Protein AF-A0A2P1G5X1-F1 (afdb_monomer_lite)

Foldseek 3Di:
DDDDDDDDDDDDDDDDDDDPDDDDDPDPDDPDDDPPDPPDPVVVVVVVVVVVVVVVVVVVVVVVVVVVVVVVVVVVVVVVVVVVVVVVVVVVVVVVVVVVVVVVVVVCCCVPVVDDDDDPVPDDDDDPPPDDDDDDPPPPPPPPVVVVVVVVVVVVPD

Radius of gyration: 64.12 Å; chains: 1; bounding box: 79×48×206 Å

Sequence (158 aa):
MSSAARKLYDSPVYSQERTISKPLVKKNVKRRAKASERVVNVSFVRTVLCAIALGIVFTMLVFCADRVTRVQNSINHSNAEINRLKTTLIDETAKLESLKNAGAIEFEARTKLGMIYPNEAQILNINTNSKEEKEIDDKVIVSLDSDIDKNIEESERK

pLDDT: mean 71.88, std 16.94, range [38.25, 94.0]

Structure (mmCIF, N/CA/C/O backbone):
data_AF-A0A2P1G5X1-F1
#
_entry.id   AF-A0A2P1G5X1-F1
#
loop_
_atom_site.group_PDB
_atom_site.id
_atom_site.type_symbol
_atom_site.label_atom_id
_atom_site.label_alt_id
_atom_site.label_comp_id
_atom_site.label_asym_id
_atom_site.label_entity_id
_atom_site.label_seq_id
_atom_site.pdbx_PDB_ins_code
_atom_site.Cartn_x
_atom_site.Cartn_y
_atom_site.Cartn_z
_atom_site.occupancy
_atom_site.B_iso_or_equiv
_atom_site.auth_seq_id
_atom_site.auth_comp_id
_atom_site.auth_asym_id
_atom_site.auth_atom_id
_atom_site.pdbx_PDB_model_num
ATOM 1 N N . MET A 1 1 ? -0.736 1.091 -128.613 1.00 38.25 1 MET A N 1
ATOM 2 C CA . MET A 1 1 ? 0.026 -0.128 -128.967 1.00 38.25 1 MET A CA 1
ATOM 3 C C . MET A 1 1 ? 1.496 0.262 -128.907 1.00 38.25 1 MET A C 1
ATOM 5 O O . MET A 1 1 ? 1.911 1.104 -129.680 1.00 38.25 1 MET A O 1
ATOM 9 N N . SER A 1 2 ? 2.144 0.060 -127.760 1.00 41.09 2 SER A N 1
ATOM 10 C CA . SER A 1 2 ? 3.164 -0.985 -127.573 1.00 41.09 2 SER A CA 1
ATOM 11 C C . SER A 1 2 ? 4.151 -1.076 -128.740 1.00 41.09 2 SER A C 1
ATOM 13 O O . SER A 1 2 ? 3.800 -1.628 -129.775 1.00 41.09 2 SER A O 1
ATOM 15 N N . SER A 1 3 ? 5.379 -0.590 -128.551 1.00 44.69 3 SER A N 1
ATOM 16 C CA . SER A 1 3 ? 6.540 -1.475 -128.664 1.00 44.69 3 SER A CA 1
ATOM 17 C C . SER A 1 3 ? 7.774 -0.826 -128.041 1.00 44.69 3 SER A C 1
ATOM 19 O O . SER A 1 3 ? 8.153 0.296 -128.363 1.00 44.69 3 SER A O 1
ATOM 21 N N . ALA A 1 4 ? 8.368 -1.561 -127.111 1.00 50.12 4 ALA A N 1
ATOM 22 C CA . ALA A 1 4 ? 9.634 -1.273 -126.466 1.00 50.12 4 ALA A CA 1
ATOM 23 C C . ALA A 1 4 ? 10.827 -1.688 -127.351 1.00 50.12 4 ALA A C 1
ATOM 25 O O . ALA A 1 4 ? 10.638 -2.317 -128.391 1.00 50.12 4 ALA A O 1
ATOM 26 N N . ALA A 1 5 ? 12.027 -1.458 -126.796 1.00 51.91 5 ALA A N 1
ATOM 27 C CA . ALA A 1 5 ? 13.353 -1.972 -127.176 1.00 51.91 5 ALA A CA 1
ATOM 28 C C . ALA A 1 5 ? 14.124 -1.102 -128.193 1.00 51.91 5 ALA A C 1
ATOM 30 O O . ALA A 1 5 ? 13.568 -0.685 -129.190 1.00 51.91 5 ALA A O 1
ATOM 31 N N . ARG A 1 6 ? 15.424 -0.814 -128.042 1.00 48.28 6 ARG A N 1
ATOM 32 C CA . ARG A 1 6 ? 16.459 -1.288 -127.106 1.00 48.28 6 ARG A CA 1
ATOM 33 C C . ARG A 1 6 ? 17.684 -0.353 -127.205 1.00 48.28 6 ARG A C 1
ATOM 35 O O . ARG A 1 6 ? 17.990 0.149 -128.274 1.00 48.28 6 ARG A O 1
ATOM 42 N N . LYS A 1 7 ? 18.362 -0.213 -126.061 1.00 49.62 7 LYS A N 1
ATOM 43 C CA . LYS A 1 7 ? 19.769 0.143 -125.780 1.00 49.62 7 LYS A CA 1
ATOM 44 C C . LYS A 1 7 ? 20.719 0.392 -126.969 1.00 49.62 7 LYS A C 1
ATOM 46 O O . LYS A 1 7 ? 20.928 -0.513 -127.768 1.00 49.62 7 LYS A O 1
ATOM 51 N N . LEU A 1 8 ? 21.496 1.473 -126.876 1.00 54.50 8 LEU A N 1
ATOM 52 C CA . LEU A 1 8 ? 22.942 1.429 -127.120 1.00 54.50 8 LEU A CA 1
ATOM 53 C C . LEU A 1 8 ? 23.665 2.391 -126.167 1.00 54.50 8 LEU A C 1
ATOM 55 O O . LEU A 1 8 ? 23.189 3.476 -125.859 1.00 54.50 8 LEU A O 1
ATOM 59 N N . TYR A 1 9 ? 24.746 1.864 -125.614 1.00 46.38 9 TYR A N 1
ATOM 60 C CA . TYR A 1 9 ? 25.569 2.361 -124.523 1.00 46.38 9 TYR A CA 1
ATOM 61 C C . TYR A 1 9 ? 26.689 3.217 -125.113 1.00 46.38 9 TYR A C 1
ATOM 63 O O . TYR A 1 9 ? 27.270 2.791 -126.109 1.00 46.38 9 TYR A O 1
ATOM 71 N N . ASP A 1 10 ? 27.037 4.339 -124.483 1.00 53.34 10 ASP A N 1
ATOM 72 C CA . ASP A 1 10 ? 28.368 4.915 -124.665 1.00 53.34 10 ASP A CA 1
ATOM 73 C C . ASP A 1 10 ? 28.957 5.370 -123.318 1.00 53.34 10 ASP A C 1
ATOM 75 O O . ASP A 1 10 ? 28.390 6.199 -122.609 1.00 53.34 10 ASP A O 1
ATOM 79 N N . SER A 1 11 ? 30.045 4.680 -122.971 1.00 57.81 11 SER A N 1
ATOM 80 C CA . SER A 1 11 ? 31.161 4.965 -122.057 1.00 57.81 11 SER A CA 1
ATOM 81 C C . SER A 1 11 ? 30.974 5.828 -120.781 1.00 57.81 11 SER A C 1
ATOM 83 O O . SER A 1 11 ? 30.681 7.022 -120.864 1.00 57.81 11 SER A O 1
ATOM 85 N N . PRO A 1 12 ? 31.293 5.298 -119.575 1.00 51.97 12 PRO A N 1
ATOM 86 C CA . PRO A 1 12 ? 31.432 6.097 -118.358 1.00 51.97 12 PRO A CA 1
ATOM 87 C C . PRO A 1 12 ? 32.822 6.756 -118.250 1.00 51.97 12 PRO A C 1
ATOM 89 O O . PRO A 1 12 ? 33.850 6.079 -118.180 1.00 51.97 12 PRO A O 1
ATOM 92 N N . VAL A 1 13 ? 32.854 8.087 -118.143 1.00 46.56 13 VAL A N 1
ATOM 93 C CA . VAL A 1 13 ? 34.066 8.839 -117.782 1.00 46.56 13 VAL A CA 1
ATOM 94 C C . VAL A 1 13 ? 34.335 8.668 -116.286 1.00 46.56 13 VAL A C 1
ATOM 96 O O . VAL A 1 13 ? 33.611 9.176 -115.433 1.00 46.56 13 VAL A O 1
ATOM 99 N N . TYR A 1 14 ? 35.394 7.926 -115.976 1.00 46.00 14 TYR A N 1
ATOM 100 C CA . TYR A 1 14 ? 35.959 7.781 -114.639 1.00 46.00 14 TYR A CA 1
ATOM 101 C C . TYR A 1 14 ? 36.560 9.122 -114.178 1.00 46.00 14 TYR A C 1
ATOM 103 O O . TYR A 1 14 ? 37.565 9.568 -114.729 1.00 46.00 14 TYR A O 1
ATOM 111 N N . SER A 1 15 ? 36.011 9.736 -113.127 1.00 50.78 15 SER A N 1
ATOM 112 C CA . SER A 1 15 ? 36.737 10.726 -112.320 1.00 50.78 15 SER A CA 1
ATOM 113 C C . SER A 1 15 ? 36.879 10.207 -110.892 1.00 50.78 15 SER A C 1
ATOM 115 O O . SER A 1 15 ? 35.941 10.180 -110.099 1.00 50.78 15 SER A O 1
ATOM 117 N N . GLN A 1 16 ? 38.085 9.739 -110.601 1.00 54.22 16 GLN A N 1
ATOM 118 C CA . GLN A 1 16 ? 38.521 9.194 -109.327 1.00 54.22 16 GLN A CA 1
ATOM 119 C C . GLN A 1 16 ? 38.809 10.352 -108.355 1.00 54.22 16 GLN A C 1
ATOM 121 O O . GLN A 1 16 ? 39.925 10.870 -108.320 1.00 54.22 16 GLN A O 1
ATOM 126 N N . GLU A 1 17 ? 37.822 10.783 -107.564 1.00 51.50 17 GLU A N 1
ATOM 127 C CA . GLU A 1 17 ? 38.083 11.709 -106.455 1.00 51.50 17 GLU A CA 1
ATOM 128 C C . GLU A 1 17 ? 38.608 10.942 -105.238 1.00 51.50 17 GLU A C 1
ATOM 130 O O . GLU A 1 17 ? 37.965 10.063 -104.663 1.00 51.50 17 GLU A O 1
ATOM 135 N N . ARG A 1 18 ? 39.857 11.254 -104.890 1.00 51.69 18 ARG A N 1
ATOM 136 C CA . ARG A 1 18 ? 40.632 10.615 -103.830 1.00 51.69 18 ARG A CA 1
ATOM 137 C C . ARG A 1 18 ? 40.044 10.965 -102.464 1.00 51.69 18 ARG A C 1
ATOM 139 O O . ARG A 1 18 ? 40.040 12.121 -102.051 1.00 51.69 18 ARG A O 1
ATOM 146 N N . THR A 1 19 ? 39.649 9.942 -101.717 1.00 47.34 19 THR A N 1
ATOM 147 C CA . THR A 1 19 ? 39.347 10.025 -100.288 1.00 47.34 19 THR A CA 1
ATOM 148 C C . THR A 1 19 ? 40.620 10.352 -99.502 1.00 47.34 19 THR A C 1
ATOM 150 O O . THR A 1 19 ? 41.441 9.470 -99.249 1.00 47.34 19 THR A O 1
ATOM 153 N N . ILE A 1 20 ? 40.803 11.607 -99.087 1.00 55.88 20 ILE A N 1
ATOM 154 C CA . ILE A 1 20 ? 41.843 11.966 -98.112 1.00 55.88 20 ILE A CA 1
ATOM 155 C C . ILE A 1 20 ? 41.241 11.809 -96.711 1.00 55.88 20 ILE A C 1
ATOM 157 O O . ILE A 1 20 ? 40.656 12.731 -96.141 1.00 55.88 20 ILE A O 1
ATOM 161 N N . SER A 1 21 ? 41.357 10.604 -96.157 1.00 63.84 21 SER A N 1
ATOM 162 C CA . SER A 1 21 ? 41.058 10.319 -94.753 1.00 63.84 21 SER A CA 1
ATOM 163 C C . SER A 1 21 ? 42.065 11.041 -93.851 1.00 63.84 21 SER A C 1
ATOM 165 O O . SER A 1 21 ? 43.261 10.750 -93.889 1.00 63.84 21 SER A O 1
ATOM 167 N N . LYS A 1 22 ? 41.593 11.979 -93.024 1.00 67.88 22 LYS A N 1
ATOM 168 C CA . LYS A 1 22 ? 42.410 12.644 -91.994 1.00 67.88 22 LYS A CA 1
ATOM 169 C C . LYS A 1 22 ? 42.839 11.612 -90.931 1.00 67.88 22 LYS A C 1
ATOM 171 O O . LYS A 1 22 ? 41.993 10.820 -90.509 1.00 67.88 22 LYS A O 1
ATOM 176 N N . PRO A 1 23 ? 44.100 11.599 -90.461 1.00 61.06 23 PRO A N 1
ATOM 177 C CA . PRO A 1 23 ? 44.536 10.635 -89.455 1.00 61.06 23 PRO A CA 1
ATOM 178 C C . PRO A 1 23 ? 43.887 10.922 -88.092 1.00 61.06 23 PRO A C 1
ATOM 180 O O . PRO A 1 23 ? 43.905 12.047 -87.591 1.00 61.06 23 PRO A O 1
ATOM 183 N N . LEU A 1 24 ? 43.320 9.880 -87.479 1.00 64.38 24 LEU A N 1
ATOM 184 C CA . LEU A 1 24 ? 42.760 9.904 -86.128 1.00 64.38 24 LEU A CA 1
ATOM 185 C C . LEU A 1 24 ? 43.887 10.115 -85.108 1.00 64.38 24 LEU A C 1
ATOM 187 O O . LEU A 1 24 ? 44.639 9.194 -84.784 1.00 64.38 24 LEU A O 1
ATOM 191 N N . VAL A 1 25 ? 43.998 11.333 -84.578 1.00 60.69 25 VAL A N 1
ATOM 192 C CA . VAL A 1 25 ? 44.893 11.651 -83.461 1.00 60.69 25 VAL A CA 1
ATOM 193 C C . VAL A 1 25 ? 44.409 10.894 -82.221 1.00 60.69 25 VAL A C 1
ATOM 195 O O . VAL A 1 25 ? 43.411 11.257 -81.596 1.00 60.69 25 VAL A O 1
ATOM 198 N N . LYS A 1 26 ? 45.113 9.817 -81.851 1.00 62.28 26 LYS A N 1
ATOM 199 C CA . LYS A 1 26 ? 44.871 9.080 -80.604 1.00 62.28 26 LYS A CA 1
ATOM 200 C C . LYS A 1 26 ? 45.218 9.975 -79.413 1.00 62.28 26 LYS A C 1
ATOM 202 O O . LYS A 1 26 ? 46.381 10.150 -79.056 1.00 62.28 26 LYS A O 1
ATOM 207 N N . LYS A 1 27 ? 44.193 10.545 -78.778 1.00 60.72 27 LYS A N 1
ATOM 208 C CA . LYS A 1 27 ? 44.325 11.280 -77.517 1.00 60.72 27 LYS A CA 1
ATOM 209 C C . LYS A 1 27 ? 44.665 10.281 -76.407 1.00 60.72 27 LYS A C 1
ATOM 211 O O . LYS A 1 27 ? 43.836 9.457 -76.034 1.00 60.72 27 LYS A O 1
ATOM 216 N N . ASN A 1 28 ? 45.890 10.342 -75.888 1.00 61.66 28 ASN A N 1
ATOM 217 C CA . ASN A 1 28 ? 46.325 9.540 -74.745 1.00 61.66 28 ASN A CA 1
ATOM 218 C C . ASN A 1 28 ? 45.535 9.948 -73.490 1.00 61.66 28 ASN A C 1
ATOM 220 O O . ASN A 1 28 ? 45.857 10.932 -72.822 1.00 61.66 28 ASN A O 1
ATOM 224 N N . VAL A 1 29 ? 44.479 9.199 -73.172 1.00 64.38 29 VAL A N 1
ATOM 225 C CA . VAL A 1 29 ? 43.719 9.363 -71.929 1.00 64.38 29 VAL A CA 1
ATOM 226 C C . VAL A 1 29 ? 44.548 8.768 -70.794 1.00 64.38 29 VAL A C 1
ATOM 228 O O . VAL A 1 29 ? 44.575 7.554 -70.594 1.00 64.38 29 VAL A O 1
ATOM 231 N N . LYS A 1 30 ? 45.247 9.627 -70.045 1.00 60.69 30 LYS A N 1
ATOM 232 C CA . LYS A 1 30 ? 45.894 9.240 -68.786 1.00 60.69 30 LYS A CA 1
ATOM 233 C C . LYS A 1 30 ? 44.805 8.753 -67.826 1.00 60.69 30 LYS A C 1
ATOM 235 O O . LYS A 1 30 ? 44.029 9.555 -67.306 1.00 60.69 30 LYS A O 1
ATOM 240 N N . ARG A 1 31 ? 44.730 7.438 -67.606 1.00 60.38 31 ARG A N 1
ATOM 241 C CA . ARG A 1 31 ? 43.876 6.839 -66.576 1.00 60.38 31 ARG A CA 1
ATOM 242 C C . ARG A 1 31 ? 44.412 7.289 -65.218 1.00 60.38 31 ARG A C 1
ATOM 244 O O . ARG A 1 31 ? 45.427 6.781 -64.757 1.00 60.38 31 ARG A O 1
ATOM 251 N N . ARG A 1 32 ? 43.763 8.273 -64.594 1.00 61.41 32 ARG A N 1
ATOM 252 C CA . ARG A 1 32 ? 44.005 8.572 -63.180 1.00 61.41 32 ARG A CA 1
ATOM 253 C C . ARG A 1 32 ? 43.456 7.397 -62.374 1.00 61.41 32 ARG A C 1
ATOM 255 O O . ARG A 1 32 ? 42.272 7.083 -62.489 1.00 61.41 32 ARG A O 1
ATOM 262 N N . ALA A 1 33 ? 44.321 6.725 -61.619 1.00 60.03 33 ALA A N 1
ATOM 263 C CA . ALA A 1 33 ? 43.904 5.735 -60.638 1.00 60.03 33 ALA A CA 1
ATOM 264 C C . ALA A 1 33 ? 42.941 6.422 -59.660 1.00 60.03 33 ALA A C 1
ATOM 266 O O . ALA A 1 33 ? 43.286 7.437 -59.055 1.00 60.03 33 ALA A O 1
ATOM 267 N N . LYS A 1 34 ? 41.708 5.920 -59.567 1.00 57.78 34 LYS A N 1
ATOM 268 C CA . LYS A 1 34 ? 40.735 6.416 -58.597 1.00 57.78 34 LYS A CA 1
ATOM 269 C C . LYS A 1 34 ? 41.181 5.914 -57.228 1.00 57.78 34 LYS A C 1
ATOM 271 O O . LYS A 1 34 ? 41.087 4.719 -56.962 1.00 57.78 34 LYS A O 1
ATOM 276 N N . ALA A 1 35 ? 41.685 6.810 -56.384 1.00 61.09 35 ALA A N 1
ATOM 277 C CA . ALA A 1 35 ? 41.739 6.546 -54.956 1.00 61.09 35 ALA A CA 1
ATOM 278 C C . ALA A 1 35 ? 40.299 6.259 -54.509 1.00 61.09 35 ALA A C 1
ATOM 280 O O . ALA A 1 35 ? 39.398 7.064 -54.743 1.00 61.09 35 ALA A O 1
ATOM 281 N N . SER A 1 36 ? 40.069 5.063 -53.973 1.00 59.72 36 SER A N 1
ATOM 282 C CA . SER A 1 36 ? 38.772 4.651 -53.446 1.00 59.72 36 SER A CA 1
ATOM 283 C C . SER A 1 36 ? 38.501 5.428 -52.160 1.00 59.72 36 SER A C 1
ATOM 285 O O . SER A 1 36 ? 38.749 4.927 -51.063 1.00 59.72 36 SER A O 1
ATOM 287 N N . GLU A 1 37 ? 38.007 6.656 -52.278 1.00 61.81 37 GLU A N 1
ATOM 288 C CA . GLU A 1 37 ? 37.399 7.343 -51.146 1.00 61.81 37 GLU A CA 1
ATOM 289 C C . GLU A 1 37 ? 36.166 6.546 -50.718 1.00 61.81 37 GLU A C 1
ATOM 291 O O . GLU A 1 37 ? 35.240 6.312 -51.500 1.00 61.81 37 GLU A O 1
ATOM 296 N N . ARG A 1 38 ? 36.176 6.075 -49.467 1.00 61.44 38 ARG A N 1
ATOM 297 C CA . ARG A 1 38 ? 34.993 5.498 -48.832 1.00 61.44 38 ARG A CA 1
ATOM 298 C C . ARG A 1 38 ? 33.975 6.625 -48.692 1.00 61.44 38 ARG A C 1
ATOM 300 O O . ARG A 1 38 ? 34.016 7.380 -47.727 1.00 61.44 38 ARG A O 1
ATOM 307 N N . VAL A 1 39 ? 33.075 6.746 -49.660 1.00 63.00 39 VAL A N 1
ATOM 308 C CA . VAL A 1 39 ? 31.858 7.547 -49.527 1.00 63.00 39 VAL A CA 1
ATOM 309 C C . VAL A 1 39 ? 31.001 6.888 -48.455 1.00 63.00 39 VAL A C 1
ATOM 311 O O . VAL A 1 39 ? 30.254 5.945 -48.701 1.00 63.00 39 VAL A O 1
ATOM 314 N N . VAL A 1 40 ? 31.192 7.331 -47.216 1.00 65.38 40 VAL A N 1
ATOM 315 C CA . VAL A 1 40 ? 30.338 6.937 -46.102 1.00 65.38 40 VAL A CA 1
ATOM 316 C C . VAL A 1 40 ? 28.967 7.544 -46.381 1.00 65.38 40 VAL A C 1
ATOM 318 O O . VAL A 1 40 ? 28.850 8.757 -46.557 1.00 65.38 40 VAL A O 1
ATOM 321 N N . ASN A 1 41 ? 27.929 6.711 -46.453 1.00 73.88 41 ASN A N 1
ATOM 322 C CA . ASN A 1 41 ? 26.565 7.186 -46.660 1.00 73.88 41 ASN A CA 1
ATOM 323 C C . ASN A 1 41 ? 26.156 8.049 -45.459 1.00 73.88 41 ASN A C 1
ATOM 325 O O . ASN A 1 41 ? 25.785 7.536 -44.404 1.00 73.88 41 ASN A O 1
ATOM 329 N N . VAL A 1 42 ? 26.233 9.373 -45.612 1.00 75.50 42 VAL A N 1
ATOM 330 C CA . VAL A 1 42 ? 25.918 10.355 -44.557 1.00 75.50 42 VAL A CA 1
ATOM 331 C C . VAL A 1 42 ? 24.480 10.183 -44.050 1.00 75.50 42 VAL A C 1
ATOM 333 O O . VAL A 1 42 ? 24.198 10.418 -42.876 1.00 75.50 42 VAL A O 1
ATOM 336 N N . SER A 1 43 ? 23.576 9.707 -44.913 1.00 78.50 43 SER A N 1
ATOM 337 C CA . SER A 1 43 ? 22.208 9.324 -44.551 1.00 78.50 43 SER A CA 1
ATOM 338 C C . SER A 1 43 ? 22.167 8.170 -43.547 1.00 78.50 43 SER A C 1
ATOM 340 O O . SER A 1 43 ? 21.443 8.268 -42.563 1.00 78.50 43 SER A O 1
ATOM 342 N N . PHE A 1 44 ? 22.986 7.131 -43.735 1.00 83.31 44 PHE A N 1
ATOM 343 C CA . PHE A 1 44 ? 23.056 5.979 -42.833 1.00 83.31 44 PHE A CA 1
ATOM 344 C C . PHE A 1 44 ? 23.602 6.370 -41.454 1.00 83.31 44 PHE A C 1
ATOM 346 O O . PHE A 1 44 ? 23.052 5.984 -40.424 1.00 83.31 44 PHE A O 1
ATOM 353 N N . VAL A 1 45 ? 24.641 7.208 -41.423 1.00 86.12 45 VAL A N 1
ATOM 354 C CA . VAL A 1 45 ? 25.202 7.720 -40.162 1.00 86.12 45 VAL A CA 1
ATOM 355 C C . VAL A 1 45 ? 24.171 8.571 -39.412 1.00 86.12 45 VAL A C 1
ATOM 357 O O . VAL A 1 45 ? 24.011 8.409 -38.204 1.00 86.12 45 VAL A O 1
ATOM 360 N N . ARG A 1 46 ? 23.409 9.423 -40.115 1.00 86.19 46 ARG A N 1
ATOM 361 C CA . ARG A 1 46 ? 22.319 10.210 -39.511 1.00 86.19 46 ARG A CA 1
ATOM 362 C C . ARG A 1 46 ? 21.194 9.338 -38.962 1.00 86.19 46 ARG A C 1
ATOM 364 O O . ARG A 1 46 ? 20.728 9.600 -37.858 1.00 86.19 46 ARG A O 1
ATOM 371 N N . THR A 1 47 ? 20.773 8.302 -39.686 1.00 88.25 47 THR A N 1
ATOM 372 C CA . THR A 1 47 ? 19.719 7.396 -39.202 1.00 88.25 47 THR A CA 1
ATOM 373 C C . THR A 1 47 ? 20.161 6.612 -37.973 1.00 88.25 47 THR A C 1
ATOM 375 O O . THR A 1 47 ? 19.391 6.494 -37.024 1.00 88.25 47 THR A O 1
ATOM 378 N N . VAL A 1 48 ? 21.411 6.138 -37.944 1.00 89.44 48 VAL A N 1
ATOM 379 C CA . VAL A 1 48 ? 21.969 5.442 -36.775 1.00 89.44 48 VAL A CA 1
ATOM 380 C C . VAL A 1 48 ? 22.069 6.393 -35.581 1.00 89.44 48 VAL A C 1
ATOM 382 O O . VAL A 1 48 ? 21.680 6.026 -34.476 1.00 89.44 48 VAL A O 1
ATOM 385 N N . LEU A 1 49 ? 22.498 7.640 -35.799 1.00 89.31 49 LEU A N 1
ATOM 386 C CA . LEU A 1 49 ? 22.565 8.651 -34.743 1.00 89.31 49 LEU A CA 1
ATOM 387 C C . LEU A 1 49 ? 21.176 8.980 -34.166 1.00 89.31 49 LEU A C 1
ATOM 389 O O . LEU A 1 49 ? 21.021 9.039 -3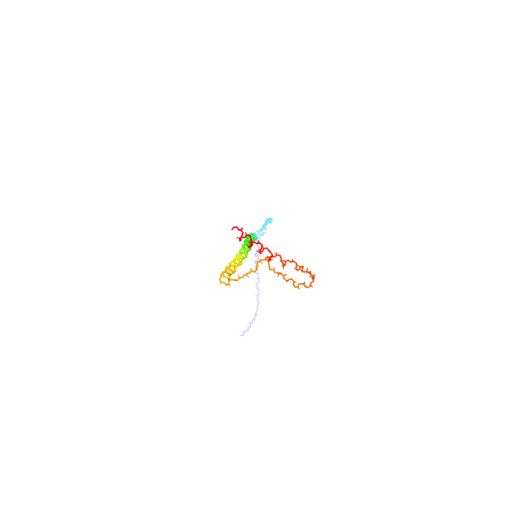2.948 1.00 89.31 49 LEU A O 1
ATOM 393 N N . CYS A 1 50 ? 20.156 9.133 -35.017 1.00 89.50 50 CYS A N 1
ATOM 394 C CA . CYS A 1 50 ? 18.773 9.325 -34.572 1.00 89.50 50 CYS A CA 1
ATOM 395 C C . CYS A 1 50 ? 18.240 8.117 -33.793 1.00 89.50 50 CYS A C 1
ATOM 397 O O . CYS A 1 50 ? 17.597 8.301 -32.762 1.00 89.50 50 CYS A O 1
ATOM 399 N N . ALA A 1 51 ? 18.519 6.893 -34.245 1.00 89.75 51 ALA A N 1
ATOM 400 C CA . ALA A 1 51 ? 18.090 5.683 -33.547 1.00 89.75 51 ALA A CA 1
ATOM 401 C C . ALA A 1 51 ? 18.722 5.577 -32.148 1.00 89.75 51 ALA A C 1
ATOM 403 O O . ALA A 1 51 ? 18.032 5.249 -31.185 1.00 89.75 51 ALA A O 1
ATOM 404 N N . ILE A 1 52 ? 20.007 5.923 -32.016 1.00 90.56 52 ILE A N 1
ATOM 405 C CA . ILE A 1 52 ? 20.700 5.960 -30.721 1.00 90.56 52 ILE A CA 1
ATOM 406 C C . ILE A 1 52 ? 20.096 7.038 -29.814 1.00 90.56 52 ILE A C 1
ATOM 408 O O . ILE A 1 52 ? 19.815 6.765 -28.649 1.00 90.56 52 ILE A O 1
ATOM 412 N N . ALA A 1 53 ? 19.846 8.240 -30.341 1.00 89.38 53 ALA A N 1
ATOM 413 C CA . ALA A 1 53 ? 19.234 9.323 -29.572 1.00 89.38 53 ALA A CA 1
ATOM 414 C C . ALA A 1 53 ? 17.842 8.933 -29.043 1.00 89.38 53 ALA A C 1
ATOM 416 O O . ALA A 1 53 ? 17.553 9.131 -27.863 1.00 89.38 53 ALA A O 1
ATOM 417 N N . LEU A 1 54 ? 17.008 8.312 -29.882 1.00 90.69 54 LEU A N 1
ATOM 418 C CA . LEU A 1 54 ? 15.698 7.802 -29.472 1.00 90.69 54 LEU A CA 1
ATOM 419 C C . LEU A 1 54 ? 15.818 6.678 -28.437 1.00 90.69 54 LEU A C 1
ATOM 421 O O . LEU A 1 54 ? 15.058 6.661 -27.471 1.00 90.69 54 LEU A O 1
ATOM 425 N N . GLY A 1 55 ? 16.798 5.784 -28.592 1.00 90.38 55 GLY A N 1
ATOM 426 C CA . GLY A 1 55 ? 17.080 4.731 -27.618 1.00 90.38 55 GLY A CA 1
ATOM 427 C C . GLY A 1 55 ? 17.416 5.284 -26.231 1.00 90.38 55 GLY A C 1
ATOM 428 O O . GLY A 1 55 ? 16.874 4.804 -25.240 1.00 90.38 55 GLY A O 1
ATOM 429 N N . ILE A 1 56 ? 18.243 6.332 -26.152 1.00 89.56 56 ILE A N 1
ATOM 430 C CA . ILE A 1 56 ? 18.615 6.978 -24.880 1.00 89.56 56 ILE A CA 1
ATOM 431 C C . ILE A 1 56 ? 17.404 7.652 -24.218 1.00 89.56 56 ILE A C 1
ATOM 433 O O . ILE A 1 56 ? 17.220 7.557 -23.006 1.00 89.56 56 ILE A O 1
ATOM 437 N N . VAL A 1 57 ? 16.552 8.318 -25.000 1.00 91.19 57 VAL A N 1
ATOM 438 C CA . VAL A 1 57 ? 15.326 8.938 -24.467 1.00 91.19 57 VAL A CA 1
ATOM 439 C C . VAL A 1 57 ? 14.367 7.871 -23.936 1.00 91.19 57 VAL A C 1
ATOM 441 O O . VAL A 1 57 ? 13.789 8.035 -22.861 1.00 91.19 57 VAL A O 1
ATOM 444 N N . PHE A 1 58 ? 14.228 6.756 -24.654 1.00 91.38 58 PHE A N 1
ATOM 445 C CA . PHE A 1 58 ? 13.339 5.671 -24.255 1.00 91.38 58 PHE A CA 1
ATOM 446 C C . PHE A 1 58 ? 13.813 4.979 -22.970 1.00 91.38 58 PHE A C 1
ATOM 448 O O . PHE A 1 58 ? 13.011 4.737 -22.069 1.00 91.38 58 PHE A O 1
ATOM 455 N N . THR A 1 59 ? 15.116 4.717 -22.832 1.00 85.88 59 THR A N 1
ATOM 456 C CA . THR A 1 59 ? 15.667 4.124 -21.602 1.00 85.88 59 THR A CA 1
ATOM 457 C C . THR A 1 59 ? 15.533 5.061 -20.403 1.00 85.88 59 THR A C 1
ATOM 459 O O . THR A 1 59 ? 15.189 4.598 -19.315 1.00 85.88 59 THR A O 1
ATOM 462 N N . MET A 1 60 ? 15.711 6.373 -20.594 1.00 86.31 60 MET A N 1
ATOM 463 C CA . MET A 1 60 ? 15.463 7.369 -19.545 1.00 86.31 60 MET A CA 1
ATOM 464 C C . MET A 1 60 ? 13.996 7.399 -19.106 1.00 86.31 60 MET A C 1
ATOM 466 O O . MET A 1 60 ? 13.720 7.428 -17.908 1.00 86.31 60 MET A O 1
ATOM 470 N N . LEU A 1 61 ? 13.050 7.332 -20.047 1.00 85.75 61 LEU A N 1
ATOM 471 C CA . LEU A 1 61 ? 11.620 7.262 -19.730 1.00 85.75 61 LEU A CA 1
ATOM 472 C C . LEU A 1 61 ? 11.270 6.017 -18.912 1.00 85.75 61 LEU A C 1
ATOM 474 O O . LEU A 1 61 ? 10.576 6.129 -17.903 1.00 85.75 61 LEU A O 1
ATOM 478 N N . VAL A 1 62 ? 11.779 4.848 -19.308 1.00 85.75 62 VAL A N 1
ATOM 479 C CA . VAL A 1 62 ? 11.556 3.592 -18.574 1.00 85.75 62 VAL A CA 1
ATOM 480 C C . VAL A 1 62 ? 12.158 3.661 -17.169 1.00 85.75 62 VAL A C 1
ATOM 482 O O . VAL A 1 62 ? 11.513 3.257 -16.203 1.00 85.75 62 VAL A O 1
ATOM 485 N N . PHE A 1 63 ? 13.360 4.225 -17.022 1.00 85.69 63 PHE A N 1
ATOM 486 C CA . PHE A 1 63 ? 13.992 4.388 -15.712 1.00 85.69 63 PHE A CA 1
ATOM 487 C C . PHE A 1 63 ? 13.203 5.340 -14.803 1.00 85.69 63 PHE A C 1
ATOM 489 O O . PHE A 1 63 ? 12.983 5.037 -13.629 1.00 85.69 63 PHE A O 1
ATOM 496 N N . CYS A 1 64 ? 12.722 6.465 -15.339 1.00 80.44 64 CYS A N 1
ATOM 497 C CA . CYS A 1 64 ? 11.841 7.376 -14.611 1.00 80.44 64 CYS A CA 1
ATOM 498 C C . CYS A 1 64 ? 10.529 6.691 -14.210 1.00 80.44 64 CYS A C 1
ATOM 500 O O . CYS A 1 64 ? 10.097 6.831 -13.066 1.00 80.44 64 CYS A O 1
ATOM 502 N N . ALA A 1 65 ? 9.926 5.908 -15.107 1.00 76.69 65 ALA A N 1
ATOM 503 C CA . ALA A 1 65 ? 8.701 5.170 -14.824 1.00 76.69 65 ALA A CA 1
ATOM 504 C C . ALA A 1 65 ? 8.889 4.142 -13.696 1.00 76.69 65 ALA A C 1
ATOM 506 O O . ALA A 1 65 ? 8.030 4.063 -12.819 1.00 76.69 65 ALA A O 1
ATOM 507 N N . ASP A 1 66 ? 10.012 3.413 -13.646 1.00 76.81 66 ASP A N 1
ATOM 508 C CA . ASP A 1 66 ? 10.292 2.477 -12.543 1.00 76.81 66 ASP A CA 1
ATOM 509 C C . ASP A 1 66 ? 10.421 3.214 -11.199 1.00 76.81 66 ASP A C 1
ATOM 511 O O . ASP A 1 66 ? 9.859 2.798 -10.186 1.00 76.81 66 ASP A O 1
ATOM 515 N N . ARG A 1 67 ? 11.090 4.374 -11.180 1.00 79.75 67 ARG A N 1
ATOM 516 C CA . ARG A 1 67 ? 11.218 5.198 -9.964 1.00 79.75 67 ARG A CA 1
AT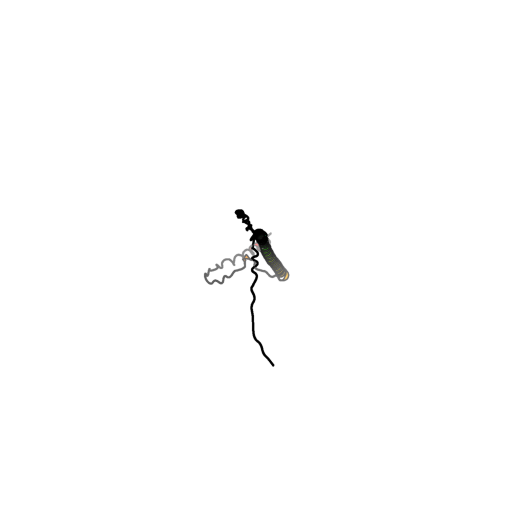OM 517 C C . ARG A 1 67 ? 9.871 5.730 -9.484 1.00 79.75 67 ARG A C 1
ATOM 519 O O . ARG A 1 67 ? 9.567 5.611 -8.298 1.00 79.75 67 ARG A O 1
ATOM 526 N N . VAL A 1 68 ? 9.059 6.264 -10.393 1.00 77.38 68 VAL A N 1
ATOM 527 C CA . VAL A 1 68 ? 7.710 6.760 -10.080 1.00 77.38 68 VAL A CA 1
ATOM 528 C C . VAL A 1 68 ? 6.822 5.618 -9.588 1.00 77.38 68 VAL A C 1
ATOM 530 O O . VAL A 1 68 ? 6.145 5.765 -8.575 1.00 77.38 68 VAL A O 1
ATOM 533 N N . THR A 1 69 ? 6.887 4.453 -10.232 1.00 80.25 69 THR A N 1
ATOM 534 C CA . THR A 1 69 ? 6.095 3.276 -9.848 1.00 80.25 69 THR A CA 1
ATOM 535 C C . THR A 1 69 ? 6.494 2.746 -8.472 1.00 80.25 69 THR A C 1
ATOM 537 O O . THR A 1 69 ? 5.627 2.427 -7.660 1.00 80.25 69 THR A O 1
ATOM 540 N N . ARG A 1 70 ? 7.792 2.706 -8.149 1.00 76.81 70 ARG A N 1
ATOM 541 C CA . ARG A 1 70 ? 8.270 2.328 -6.806 1.00 76.81 70 ARG A CA 1
ATOM 542 C C . ARG A 1 70 ? 7.753 3.274 -5.728 1.00 76.81 70 ARG A C 1
ATOM 544 O O . ARG A 1 70 ? 7.300 2.812 -4.683 1.00 76.81 70 ARG A O 1
ATOM 551 N N . VAL A 1 71 ? 7.798 4.580 -5.986 1.00 76.12 71 VAL A N 1
ATOM 552 C CA . VAL A 1 71 ? 7.273 5.590 -5.056 1.00 76.12 71 VAL A CA 1
ATOM 553 C C . VAL A 1 71 ? 5.758 5.445 -4.908 1.00 76.12 71 VAL A C 1
ATOM 555 O O . VAL A 1 71 ? 5.262 5.427 -3.785 1.00 76.12 71 VAL A O 1
ATOM 558 N N . GLN A 1 72 ? 5.031 5.246 -6.008 1.00 75.44 72 GLN A N 1
ATOM 559 C CA . GLN A 1 72 ? 3.584 5.035 -5.983 1.00 75.44 72 GLN A CA 1
ATOM 560 C C . GLN A 1 72 ? 3.197 3.780 -5.189 1.00 75.44 72 GLN A C 1
ATOM 562 O O . GLN A 1 72 ? 2.262 3.821 -4.392 1.00 75.44 72 GLN A O 1
ATOM 567 N N . ASN A 1 73 ? 3.935 2.680 -5.353 1.00 80.62 73 ASN A N 1
ATOM 568 C CA . ASN A 1 73 ? 3.712 1.461 -4.577 1.00 80.62 73 ASN A CA 1
ATOM 569 C C . ASN A 1 73 ? 3.973 1.676 -3.083 1.00 80.62 73 ASN A C 1
ATOM 571 O O . ASN A 1 73 ? 3.193 1.197 -2.264 1.00 80.62 73 ASN A O 1
ATOM 575 N N . SER A 1 74 ? 5.021 2.426 -2.732 1.00 80.50 74 SER A N 1
ATOM 576 C CA . SER A 1 74 ? 5.303 2.793 -1.339 1.00 80.50 74 SER A CA 1
ATOM 577 C C . SER A 1 74 ? 4.157 3.609 -0.733 1.00 80.50 74 SER A C 1
ATOM 579 O O . SER A 1 74 ? 3.647 3.267 0.329 1.00 80.50 74 SER A O 1
ATOM 581 N N . ILE A 1 75 ? 3.668 4.624 -1.456 1.00 83.06 75 ILE A N 1
ATOM 582 C CA . ILE A 1 75 ? 2.528 5.452 -1.030 1.00 83.06 75 ILE A CA 1
ATOM 583 C C . ILE A 1 75 ? 1.271 4.598 -0.838 1.00 83.06 75 ILE A C 1
ATOM 585 O O . ILE A 1 75 ? 0.573 4.738 0.164 1.00 83.06 75 ILE A O 1
ATOM 589 N N . ASN A 1 76 ? 0.983 3.696 -1.776 1.00 84.88 76 ASN A N 1
ATOM 590 C CA . ASN A 1 76 ? -0.179 2.817 -1.685 1.00 84.88 76 ASN A CA 1
ATOM 591 C C . ASN A 1 76 ? -0.081 1.876 -0.476 1.00 84.88 76 ASN A C 1
ATOM 593 O O . ASN A 1 76 ? -1.077 1.675 0.218 1.00 84.88 76 ASN A O 1
ATOM 597 N N . HIS A 1 77 ? 1.109 1.339 -0.197 1.00 88.31 77 HIS A N 1
ATOM 598 C CA . HIS A 1 77 ? 1.345 0.499 0.974 1.00 88.31 77 HIS A CA 1
ATOM 599 C C . HIS A 1 77 ? 1.148 1.280 2.278 1.00 88.31 77 HIS A C 1
ATOM 601 O O . HIS A 1 77 ? 0.373 0.852 3.132 1.00 88.31 77 HIS A O 1
ATOM 607 N N . SER A 1 78 ? 1.755 2.465 2.396 1.00 80.00 78 SER A N 1
ATOM 608 C CA . SER A 1 78 ? 1.581 3.329 3.567 1.00 80.00 78 SER A CA 1
ATOM 609 C C . SER A 1 78 ? 0.123 3.753 3.765 1.00 80.00 78 SER A C 1
ATOM 611 O O . SER A 1 78 ? -0.372 3.752 4.887 1.00 80.00 78 SER A O 1
ATOM 613 N N . ASN A 1 79 ? -0.611 4.059 2.692 1.00 86.12 79 ASN A N 1
ATOM 614 C CA . ASN A 1 79 ? -2.037 4.381 2.785 1.00 86.12 79 ASN A CA 1
ATOM 615 C C . ASN A 1 79 ? -2.878 3.187 3.260 1.00 86.12 79 ASN A C 1
ATOM 617 O O . ASN A 1 79 ? -3.807 3.367 4.051 1.00 86.12 79 ASN A O 1
ATOM 621 N N . ALA A 1 80 ? -2.558 1.972 2.807 1.00 88.94 80 ALA A N 1
ATOM 622 C CA . ALA A 1 80 ? -3.224 0.762 3.280 1.00 88.94 80 ALA A CA 1
ATOM 623 C C . ALA A 1 80 ? -2.966 0.530 4.777 1.00 88.94 80 ALA A C 1
ATOM 625 O O . ALA A 1 80 ? -3.896 0.210 5.521 1.00 88.94 80 ALA A O 1
ATOM 626 N N . GLU A 1 81 ? -1.732 0.753 5.232 1.00 89.62 81 GLU A N 1
ATOM 627 C CA . GLU A 1 81 ? -1.363 0.651 6.644 1.00 89.62 81 GLU A CA 1
ATOM 628 C C . GLU A 1 81 ? -2.086 1.698 7.503 1.00 89.62 81 GLU A C 1
ATOM 630 O O . GLU A 1 81 ? -2.685 1.350 8.521 1.00 89.62 81 GLU A O 1
ATOM 635 N N . ILE A 1 82 ? -2.135 2.957 7.055 1.00 89.19 82 ILE A N 1
ATOM 636 C CA . ILE A 1 82 ? -2.886 4.030 7.726 1.00 89.19 82 ILE A CA 1
ATOM 637 C C . ILE A 1 82 ? -4.365 3.660 7.855 1.00 89.19 82 ILE A C 1
ATOM 639 O O . ILE A 1 82 ? -4.956 3.848 8.918 1.00 89.19 82 ILE A O 1
ATOM 643 N N . ASN A 1 83 ? -4.977 3.134 6.794 1.00 89.19 83 ASN A N 1
ATOM 644 C CA . ASN A 1 83 ? -6.380 2.732 6.840 1.00 89.19 83 ASN A CA 1
ATOM 645 C C . ASN A 1 83 ? -6.605 1.580 7.819 1.00 89.19 83 ASN A C 1
ATOM 647 O O . ASN A 1 83 ? -7.546 1.640 8.607 1.00 89.19 83 ASN A O 1
ATOM 651 N N . ARG A 1 84 ? -5.716 0.581 7.833 1.00 92.50 84 ARG A N 1
ATOM 652 C CA . ARG A 1 84 ? -5.772 -0.514 8.807 1.00 92.50 84 ARG A CA 1
ATOM 653 C C . ARG A 1 84 ? -5.669 0.013 10.244 1.00 92.50 84 ARG A C 1
ATOM 655 O O . ARG A 1 84 ? -6.504 -0.327 11.077 1.00 92.50 84 ARG A O 1
ATOM 662 N N . LEU A 1 85 ? -4.697 0.877 10.526 1.00 90.44 85 LEU A N 1
ATOM 663 C CA . LEU A 1 85 ? -4.519 1.491 11.848 1.00 90.44 85 LEU A CA 1
ATOM 664 C C . LEU A 1 85 ? -5.752 2.296 12.275 1.00 90.44 85 LEU A C 1
ATOM 666 O O . LEU A 1 85 ? -6.207 2.166 13.409 1.00 90.44 85 LEU A O 1
ATOM 670 N N . LYS A 1 86 ? -6.340 3.078 11.362 1.00 91.44 86 LYS A N 1
ATOM 671 C CA . LYS A 1 86 ? -7.590 3.807 11.620 1.00 91.44 86 LYS A CA 1
ATOM 672 C C . LYS A 1 86 ? -8.742 2.867 11.957 1.00 91.44 86 LYS A C 1
ATOM 674 O O . LYS A 1 86 ? -9.468 3.139 12.906 1.00 91.44 86 LYS A O 1
ATOM 679 N N . THR A 1 87 ? -8.903 1.767 11.221 1.00 90.94 87 THR A N 1
ATOM 680 C CA . THR A 1 87 ? -9.956 0.786 11.525 1.00 90.94 87 THR A CA 1
ATOM 681 C C . THR A 1 87 ? -9.753 0.138 12.891 1.00 90.94 87 THR A C 1
ATOM 683 O O . THR A 1 87 ? -10.714 0.020 13.641 1.00 90.94 87 THR A O 1
ATOM 686 N N . THR A 1 88 ? -8.512 -0.194 13.260 1.00 91.00 88 THR A N 1
ATOM 687 C CA . THR A 1 88 ? -8.200 -0.740 14.588 1.00 91.00 88 THR A CA 1
ATOM 688 C C . THR A 1 88 ? -8.480 0.270 15.700 1.00 91.00 88 THR A C 1
ATOM 690 O O . THR A 1 88 ? -9.040 -0.099 16.723 1.00 91.00 88 THR A O 1
ATOM 693 N N . LEU A 1 89 ? -8.154 1.551 15.500 1.00 91.38 89 LEU A N 1
ATOM 694 C CA . LEU A 1 89 ? -8.484 2.594 16.474 1.00 91.38 89 LEU A CA 1
ATOM 695 C C . LEU A 1 89 ? -9.991 2.749 16.672 1.00 91.38 89 LEU A C 1
ATOM 697 O O . LEU A 1 89 ? -10.433 2.906 17.807 1.00 91.38 89 LEU A O 1
ATOM 701 N N . ILE A 1 90 ? -10.774 2.715 15.592 1.00 92.12 90 ILE A N 1
ATOM 702 C CA . ILE A 1 90 ? -12.238 2.797 15.680 1.00 92.12 90 ILE A CA 1
ATOM 703 C C . ILE A 1 90 ? -12.792 1.603 16.463 1.00 92.12 90 ILE A C 1
ATOM 705 O O . ILE A 1 90 ? -13.621 1.804 17.344 1.00 92.12 90 ILE A O 1
ATOM 709 N N . ASP A 1 91 ? -12.312 0.392 16.181 1.00 93.00 91 ASP A N 1
ATOM 710 C CA . ASP A 1 91 ? -12.760 -0.830 16.857 1.00 93.00 91 ASP A CA 1
ATOM 711 C C . ASP A 1 91 ? -12.438 -0.814 18.360 1.00 93.00 91 ASP A C 1
ATOM 713 O O . ASP A 1 91 ? -13.319 -1.015 19.194 1.00 93.00 91 ASP A O 1
ATOM 717 N N . GLU A 1 92 ? -11.205 -0.456 18.729 1.00 91.00 92 GLU A N 1
ATOM 718 C CA . GLU A 1 92 ? -10.814 -0.322 20.139 1.00 91.00 92 GLU A CA 1
ATOM 719 C C . GLU A 1 92 ? -11.574 0.808 20.847 1.00 91.00 92 GLU A C 1
ATOM 721 O O . GLU A 1 92 ? -11.979 0.663 22.000 1.00 91.00 92 GLU A O 1
ATOM 726 N N . THR A 1 93 ? -11.836 1.923 20.158 1.00 91.94 93 THR A N 1
ATOM 727 C CA . THR A 1 93 ? -12.647 3.015 20.722 1.00 91.94 93 THR A CA 1
ATOM 728 C C . THR A 1 93 ? -14.084 2.555 20.961 1.00 91.94 93 THR A C 1
ATOM 730 O O . THR A 1 93 ? -14.622 2.781 22.044 1.00 91.94 93 THR A O 1
ATOM 733 N N . ALA A 1 94 ? -14.689 1.850 20.003 1.00 90.25 94 ALA A N 1
ATOM 734 C CA . ALA A 1 94 ? -16.027 1.285 20.154 1.00 90.25 94 ALA A CA 1
ATOM 735 C C . ALA A 1 94 ? -16.079 0.263 21.300 1.00 90.25 94 ALA A C 1
ATOM 737 O O . ALA A 1 94 ? -17.024 0.254 22.091 1.00 90.25 94 ALA A O 1
ATOM 738 N N . LYS A 1 95 ? -15.035 -0.559 21.449 1.00 91.00 95 LYS A N 1
ATOM 739 C CA . LYS A 1 95 ? -14.907 -1.502 22.562 1.00 91.00 95 LYS A CA 1
ATOM 740 C C . LYS A 1 95 ? -14.809 -0.779 23.905 1.00 91.00 95 LYS A C 1
ATOM 742 O O . LYS A 1 95 ? -15.514 -1.156 24.841 1.00 91.00 95 LYS A O 1
ATOM 747 N N . LEU A 1 96 ? -14.014 0.285 24.003 1.00 91.25 96 LEU A N 1
ATOM 748 C CA . LEU A 1 96 ? -13.923 1.108 25.213 1.00 91.25 96 LEU A CA 1
ATOM 749 C C . LEU A 1 96 ? -15.253 1.784 25.559 1.00 91.25 96 LEU A C 1
ATOM 751 O O . LEU A 1 96 ? -15.662 1.775 26.720 1.00 91.25 96 LEU A O 1
ATOM 755 N N . GLU A 1 97 ? -15.951 2.338 24.568 1.00 89.81 97 GLU A N 1
ATOM 756 C CA . GLU A 1 97 ? -17.281 2.916 24.768 1.00 89.81 97 GLU A CA 1
ATOM 757 C C . GLU A 1 97 ? -18.288 1.861 25.230 1.00 89.81 97 GLU A C 1
ATOM 759 O O . GLU A 1 97 ? -19.055 2.116 26.160 1.00 89.81 97 GLU A O 1
ATOM 764 N N . SER A 1 98 ? -18.243 0.658 24.651 1.00 88.38 98 SER A N 1
ATOM 765 C CA . SER A 1 98 ? -19.100 -0.455 25.063 1.00 88.38 98 SER A CA 1
ATOM 766 C C . SER A 1 98 ? -18.840 -0.880 26.510 1.00 88.38 98 SER A C 1
ATOM 768 O O . SER A 1 98 ? -19.792 -1.080 27.262 1.00 88.38 98 SER A O 1
ATOM 770 N N . LEU A 1 99 ? -17.573 -0.931 26.933 1.00 86.38 99 LEU A N 1
ATOM 771 C CA . LEU A 1 99 ? -17.188 -1.279 28.300 1.00 86.38 99 LEU A CA 1
ATOM 772 C C . LEU A 1 99 ? -17.623 -0.195 29.292 1.00 86.38 99 LEU A C 1
ATOM 774 O O . LEU A 1 99 ? -18.178 -0.499 30.347 1.00 86.38 99 LEU A O 1
ATOM 778 N N . LYS A 1 100 ? -17.432 1.079 28.933 1.00 91.12 100 LYS A N 1
ATOM 779 C CA . LYS A 1 100 ? -17.916 2.215 29.726 1.00 91.12 100 LYS A CA 1
ATOM 780 C C . LYS A 1 100 ? -19.436 2.172 29.879 1.00 91.12 100 LYS A C 1
ATOM 782 O O . LYS A 1 100 ? -19.947 2.420 30.969 1.00 91.12 100 LYS A O 1
ATOM 787 N N . ASN A 1 101 ? -20.154 1.860 28.801 1.00 90.69 101 ASN A N 1
ATOM 788 C CA . ASN A 1 101 ? -21.605 1.742 28.837 1.00 90.69 101 ASN A CA 1
ATOM 789 C C . ASN A 1 101 ? -22.051 0.544 29.688 1.00 90.69 101 ASN A C 1
ATOM 791 O O . ASN A 1 101 ? -22.968 0.680 30.488 1.00 90.69 101 ASN A O 1
ATOM 795 N N . ALA A 1 102 ? -21.366 -0.599 29.587 1.00 86.75 102 ALA A N 1
ATOM 796 C CA . ALA A 1 102 ? -21.632 -1.766 30.426 1.00 86.75 102 ALA A CA 1
ATOM 797 C C . ALA A 1 102 ? -21.472 -1.444 31.921 1.00 86.75 102 ALA A C 1
ATOM 799 O O . ALA A 1 102 ? -22.375 -1.733 32.702 1.00 86.75 102 ALA A O 1
ATOM 800 N N . GLY A 1 103 ? -20.392 -0.757 32.307 1.00 88.06 103 GLY A N 1
ATOM 801 C CA . GLY A 1 103 ? -20.196 -0.316 33.692 1.00 88.06 103 GLY A CA 1
ATOM 802 C C . GLY A 1 103 ? -21.252 0.693 34.162 1.00 88.06 103 GLY A C 1
ATOM 803 O O . GLY A 1 103 ? -21.696 0.640 35.308 1.00 88.06 103 GLY A O 1
ATOM 804 N N . ALA A 1 104 ? -21.711 1.589 33.281 1.00 87.75 104 ALA A N 1
ATOM 805 C CA . ALA A 1 104 ? -22.804 2.509 33.600 1.00 87.75 104 ALA A CA 1
ATOM 806 C C . ALA A 1 104 ? -24.132 1.767 33.842 1.00 87.75 104 ALA A C 1
ATOM 808 O O . ALA A 1 104 ? -24.847 2.088 34.792 1.00 87.75 104 ALA A O 1
ATOM 809 N N . ILE A 1 105 ? -24.429 0.751 33.026 1.00 87.62 105 ILE A N 1
ATOM 810 C CA . ILE A 1 105 ? -25.611 -0.107 33.183 1.00 87.62 105 ILE A CA 1
ATOM 811 C C . ILE A 1 105 ? -25.532 -0.893 34.496 1.00 87.62 105 ILE A C 1
ATOM 813 O O . ILE A 1 105 ? -26.511 -0.932 35.238 1.00 87.62 105 ILE A O 1
ATOM 817 N N . GLU A 1 106 ? -24.377 -1.482 34.813 1.00 86.62 106 GLU A N 1
ATOM 818 C CA . GLU A 1 106 ? -24.161 -2.210 36.069 1.00 86.62 106 GLU A CA 1
ATOM 819 C C . GLU A 1 106 ? -24.392 -1.302 37.283 1.00 86.62 106 GLU A C 1
ATOM 821 O O . GLU A 1 106 ? -25.123 -1.659 38.211 1.00 86.62 106 GLU A O 1
ATOM 826 N N . PHE A 1 107 ? -23.826 -0.093 37.254 1.00 87.69 107 PHE A N 1
ATOM 827 C CA . PHE A 1 107 ? -24.002 0.892 38.314 1.00 87.69 107 PHE A CA 1
ATOM 828 C C . PHE A 1 107 ? -25.469 1.300 38.483 1.00 87.69 107 PHE A C 1
ATOM 830 O O . PHE A 1 107 ? -25.964 1.402 39.611 1.00 87.69 107 PHE A O 1
ATOM 837 N N . GLU A 1 108 ? -26.185 1.521 37.382 1.00 90.06 108 GLU A N 1
ATOM 838 C CA . GLU A 1 108 ? -27.599 1.879 37.421 1.00 90.06 108 GLU A CA 1
ATOM 839 C C . GLU A 1 108 ? -28.459 0.728 37.956 1.00 90.06 108 GLU A C 1
ATOM 841 O O . GLU A 1 108 ? -29.305 0.953 38.824 1.00 90.06 108 GLU A O 1
ATOM 846 N N . ALA A 1 109 ? -28.212 -0.504 37.512 1.00 90.44 109 ALA A N 1
ATOM 847 C CA . ALA A 1 109 ? -28.906 -1.697 37.989 1.00 90.44 109 ALA A CA 1
ATOM 848 C C . ALA A 1 109 ? -28.644 -1.950 39.482 1.00 90.44 109 ALA A C 1
ATOM 850 O O . ALA A 1 109 ? -29.576 -2.212 40.244 1.00 90.44 109 ALA A O 1
ATOM 851 N N . ARG A 1 110 ? -27.401 -1.791 39.941 1.00 90.19 110 ARG A N 1
ATOM 852 C CA . ARG A 1 110 ? -27.061 -1.905 41.364 1.00 90.19 110 ARG A CA 1
ATOM 853 C C . ARG A 1 110 ? -27.756 -0.840 42.203 1.00 90.19 110 ARG A C 1
ATOM 855 O O . ARG A 1 110 ? -28.329 -1.152 43.242 1.00 90.19 110 ARG A O 1
ATOM 862 N N . THR A 1 111 ? -27.727 0.407 41.742 1.00 92.06 111 THR A N 1
ATOM 863 C CA . THR A 1 111 ? -28.243 1.548 42.510 1.00 92.06 111 THR A CA 1
ATOM 864 C C . THR A 1 111 ? -29.769 1.606 42.521 1.00 92.06 111 THR A C 1
ATOM 866 O O . THR A 1 111 ? -30.365 1.892 43.556 1.00 92.06 111 THR A O 1
ATOM 869 N N . LYS A 1 112 ? -30.417 1.353 41.378 1.00 94.00 112 LYS A N 1
ATOM 870 C CA . LYS A 1 112 ? -31.873 1.504 41.227 1.00 94.00 112 LYS A CA 1
ATOM 871 C C . LYS A 1 112 ? -32.640 0.206 41.448 1.00 94.00 112 LYS A C 1
ATOM 873 O O . LYS A 1 112 ? -33.759 0.255 41.944 1.00 94.00 112 LYS A O 1
ATOM 878 N N . LEU A 1 113 ? -32.068 -0.930 41.052 1.00 93.81 113 LEU A N 1
ATOM 879 C CA . LEU A 1 113 ? -32.733 -2.237 41.105 1.00 93.81 113 LEU A CA 1
ATOM 880 C C . LEU A 1 113 ? -32.193 -3.128 42.234 1.00 93.81 113 LEU A C 1
ATOM 882 O O . LEU A 1 113 ? -32.720 -4.216 42.442 1.00 93.81 113 LEU A O 1
ATOM 886 N N . GLY A 1 114 ? -31.155 -2.692 42.959 1.00 92.06 114 GLY A N 1
ATOM 887 C CA . GLY A 1 114 ? -30.548 -3.474 44.039 1.00 92.06 114 GLY A CA 1
ATOM 888 C C . GLY A 1 114 ? -29.836 -4.739 43.553 1.00 92.06 114 GLY A C 1
ATOM 889 O O . GLY A 1 114 ? -29.617 -5.657 44.339 1.00 92.06 114 GLY A O 1
ATOM 890 N N . MET A 1 115 ? -29.501 -4.818 42.262 1.00 90.56 115 MET A N 1
ATOM 891 C CA . MET A 1 115 ? -28.837 -5.988 41.689 1.00 90.56 115 MET A CA 1
ATOM 892 C C . MET A 1 115 ? -27.387 -6.095 42.181 1.00 90.56 115 MET A C 1
ATOM 894 O O . MET A 1 115 ? -26.654 -5.107 42.195 1.00 90.56 115 MET A O 1
ATOM 898 N N . ILE A 1 116 ? -26.958 -7.302 42.555 1.00 88.06 116 ILE A N 1
ATOM 899 C CA . ILE A 1 116 ? -25.577 -7.597 42.957 1.00 88.06 116 ILE A CA 1
ATOM 900 C C . ILE A 1 116 ? -24.964 -8.506 41.896 1.00 88.06 116 ILE A C 1
ATOM 902 O O . ILE A 1 116 ? -25.441 -9.619 41.680 1.00 88.06 116 ILE A O 1
ATOM 906 N N . TYR A 1 117 ? -23.913 -8.018 41.241 1.00 83.94 117 TYR A N 1
ATOM 907 C CA . TYR A 1 117 ? -23.154 -8.774 40.253 1.00 83.94 117 TYR A CA 1
ATOM 908 C C . TYR A 1 117 ? -21.916 -9.404 40.907 1.00 83.94 117 TYR A C 1
ATOM 910 O O . TYR A 1 117 ? -21.307 -8.781 41.782 1.00 83.94 117 TYR A O 1
ATOM 918 N N . PRO A 1 118 ? -21.553 -10.642 40.530 1.00 84.75 118 PRO A N 1
ATOM 919 C CA . PRO A 1 118 ? -20.354 -11.298 41.038 1.00 84.75 118 PRO A CA 1
ATOM 920 C C . PRO A 1 118 ? -19.093 -10.566 40.567 1.00 84.75 118 PRO A C 1
ATOM 922 O O . PRO A 1 118 ? -19.010 -10.127 39.420 1.00 84.75 118 PRO A O 1
ATOM 925 N N . ASN A 1 119 ? -18.093 -10.472 41.444 1.00 83.94 119 ASN A N 1
ATOM 926 C CA . ASN A 1 119 ? -16.782 -9.930 41.079 1.00 83.94 119 ASN A CA 1
ATOM 927 C C . ASN A 1 119 ? -16.039 -10.892 40.140 1.00 83.94 119 ASN A C 1
ATOM 929 O O . ASN A 1 119 ? -16.285 -12.096 40.171 1.00 83.94 119 ASN A O 1
ATOM 933 N N . GLU A 1 120 ? -15.060 -10.394 39.376 1.00 78.88 120 GLU A N 1
ATOM 934 C CA . GLU A 1 120 ? -14.276 -11.214 38.430 1.00 78.88 120 GLU A CA 1
ATOM 935 C C . GLU A 1 120 ? -13.657 -12.468 39.081 1.00 78.88 120 GLU A C 1
ATOM 937 O O . GLU A 1 120 ? -13.614 -13.530 38.468 1.00 78.88 120 GLU A O 1
ATOM 942 N N . ALA A 1 121 ? -13.261 -12.383 40.357 1.00 79.50 121 ALA A N 1
ATOM 943 C CA . ALA A 1 121 ? -12.718 -13.507 41.128 1.00 79.50 121 ALA A CA 1
ATOM 944 C C . ALA A 1 121 ? -13.753 -14.588 41.51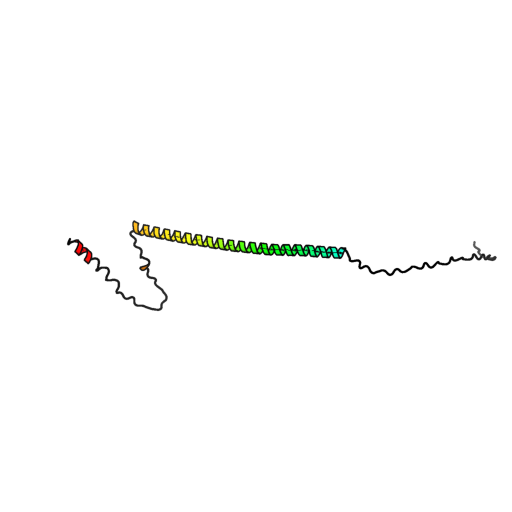3 1.00 79.50 121 ALA A C 1
ATOM 946 O O . ALA A 1 121 ? -13.372 -15.667 41.959 1.00 79.50 121 ALA A O 1
ATOM 947 N N . GLN A 1 122 ? -15.049 -14.303 41.379 1.00 80.62 122 GLN A N 1
ATOM 948 C CA . GLN A 1 122 ? -16.161 -15.209 41.695 1.00 80.62 122 GLN A CA 1
ATOM 949 C C . GLN A 1 122 ? -16.751 -15.871 40.437 1.00 80.62 122 GLN A C 1
ATOM 951 O O . GLN A 1 122 ? -17.685 -16.666 40.543 1.00 80.62 122 GLN A O 1
ATOM 956 N N . ILE A 1 123 ? -16.231 -15.555 39.245 1.00 82.38 123 ILE A N 1
ATOM 957 C CA . ILE A 1 123 ? -16.693 -16.140 37.983 1.00 82.38 123 ILE A CA 1
ATOM 958 C C . ILE A 1 123 ? -16.053 -17.525 37.810 1.00 82.38 123 ILE A C 1
ATOM 960 O O . ILE A 1 123 ? -14.838 -17.651 37.663 1.00 82.38 123 ILE A O 1
ATOM 964 N N . LEU A 1 124 ? -16.877 -18.578 37.816 1.00 82.69 124 LEU A N 1
ATOM 965 C CA . LEU A 1 124 ? -16.424 -19.955 37.616 1.00 82.69 124 LEU A CA 1
ATOM 966 C C . LEU A 1 124 ? -16.404 -20.306 36.118 1.00 82.69 124 LEU A C 1
ATOM 968 O O . LEU A 1 124 ? -17.453 -20.443 35.487 1.00 82.69 124 LEU A O 1
ATOM 972 N N . ASN A 1 125 ? -15.215 -20.502 35.547 1.00 75.25 125 ASN A N 1
ATOM 973 C CA . ASN A 1 125 ? -15.074 -20.965 34.165 1.00 75.25 125 ASN A CA 1
ATOM 974 C C . ASN A 1 125 ? -15.198 -22.492 34.100 1.00 75.25 125 ASN A C 1
ATOM 976 O O . ASN A 1 125 ? -14.251 -23.218 34.404 1.00 75.25 125 ASN A O 1
ATOM 980 N N . ILE A 1 126 ? -16.359 -22.986 33.669 1.00 77.75 126 ILE A N 1
ATOM 981 C CA . ILE A 1 126 ? -16.578 -24.419 33.446 1.00 77.75 126 ILE A CA 1
ATOM 982 C C . ILE A 1 126 ? -15.910 -24.811 32.124 1.00 77.75 126 ILE A C 1
ATOM 984 O O . ILE A 1 126 ? -16.387 -24.475 31.041 1.00 77.75 126 ILE A O 1
ATOM 988 N N . ASN A 1 127 ? -14.789 -25.527 32.210 1.00 76.38 127 ASN A N 1
ATOM 989 C CA . ASN A 1 127 ? -14.131 -26.114 31.050 1.00 76.38 127 ASN A CA 1
ATOM 990 C C . ASN A 1 127 ? -14.817 -27.445 30.710 1.00 76.38 127 ASN A C 1
ATOM 992 O O . ASN A 1 127 ? -14.752 -28.396 31.482 1.00 76.38 127 ASN A O 1
ATOM 996 N N . THR A 1 128 ? -15.493 -27.518 29.564 1.00 70.94 128 THR A N 1
ATOM 997 C CA . THR A 1 128 ? -16.240 -28.711 29.126 1.00 70.94 128 THR A CA 1
ATOM 998 C C . THR A 1 128 ? -15.362 -29.780 28.470 1.00 70.94 128 THR A C 1
ATOM 1000 O O . THR A 1 128 ? -15.886 -30.769 27.956 1.00 70.94 128 THR A O 1
ATOM 1003 N N . ASN A 1 129 ? -14.031 -29.641 28.507 1.00 64.50 129 ASN A N 1
ATOM 1004 C CA . ASN A 1 129 ? -13.143 -30.748 28.168 1.00 64.50 129 ASN A CA 1
ATOM 1005 C C . ASN A 1 129 ? -13.217 -31.810 29.269 1.00 64.50 129 ASN A C 1
ATOM 1007 O O . ASN A 1 129 ? -12.570 -31.716 30.308 1.00 64.50 129 ASN A O 1
ATOM 1011 N N . SER A 1 130 ? -14.025 -32.836 29.015 1.00 58.66 130 SER A N 1
ATOM 1012 C CA . SER A 1 130 ? -14.174 -34.026 29.841 1.00 58.66 130 SER A CA 1
ATOM 1013 C C . SER A 1 130 ? -12.864 -34.820 29.895 1.00 58.66 130 SER A C 1
ATOM 1015 O O . SER A 1 130 ? -12.675 -35.778 29.140 1.00 58.66 130 SER A O 1
ATOM 1017 N N . LYS A 1 131 ? -11.939 -34.410 30.760 1.00 56.22 131 LYS A N 1
ATOM 1018 C CA . LYS A 1 131 ? -10.897 -35.258 31.342 1.00 56.22 131 LYS A CA 1
ATOM 1019 C C . LYS A 1 131 ? -10.279 -34.515 32.522 1.00 5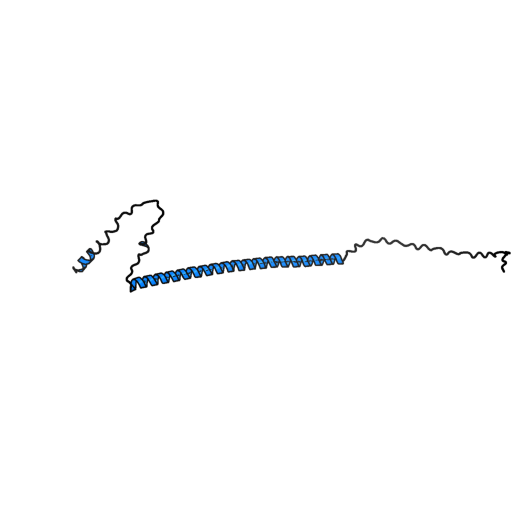6.22 131 LYS A C 1
ATOM 1021 O O . LYS A 1 131 ? -9.637 -33.494 32.326 1.00 56.22 131 LYS A O 1
ATOM 1026 N N . GLU A 1 132 ? -10.465 -35.113 33.694 1.00 54.72 132 GLU A N 1
ATOM 1027 C CA . GLU A 1 132 ? -9.951 -34.753 35.024 1.00 54.72 132 GLU A CA 1
ATOM 1028 C C . GLU A 1 132 ? -10.996 -34.132 35.954 1.00 54.72 132 GLU A C 1
ATOM 1030 O O . GLU A 1 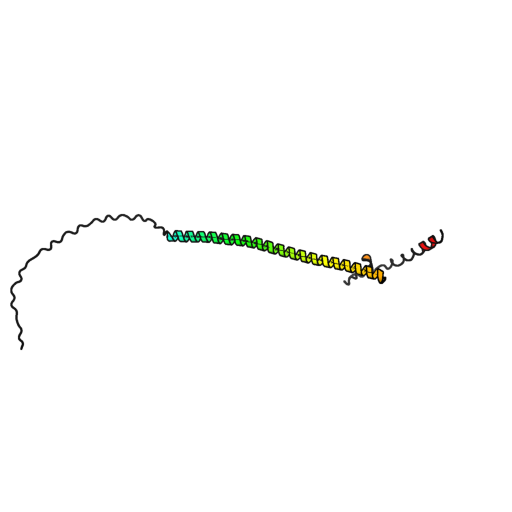132 ? -11.120 -32.926 36.137 1.00 54.72 132 GLU A O 1
ATOM 1035 N N . GLU A 1 133 ? -11.733 -35.050 36.574 1.00 53.12 133 GLU A N 1
ATOM 1036 C CA . GLU A 1 133 ? -12.428 -34.888 37.841 1.00 53.12 133 GLU A CA 1
ATOM 1037 C C . GLU A 1 133 ? -11.372 -34.569 38.915 1.00 53.12 133 GLU A C 1
ATOM 1039 O O .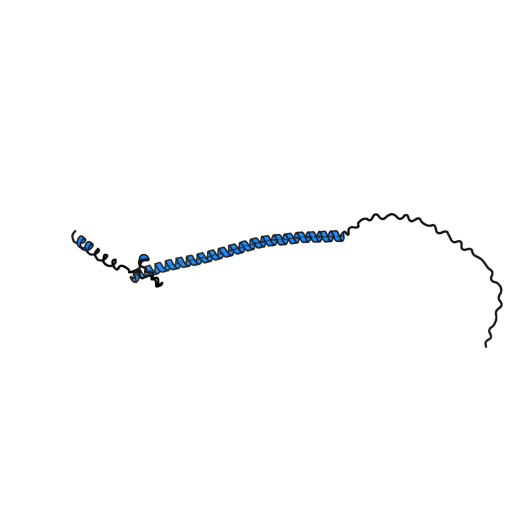 GLU A 1 133 ? -10.589 -35.430 39.319 1.00 53.12 133 GLU A O 1
ATOM 1044 N N . LYS A 1 134 ? -11.285 -33.301 39.323 1.00 53.50 134 LYS A N 1
ATOM 1045 C CA . LYS A 1 134 ? -10.638 -32.926 40.582 1.00 53.50 134 LYS A CA 1
ATOM 1046 C C . LYS A 1 134 ? -11.725 -32.492 41.546 1.00 53.50 134 LYS A C 1
ATOM 1048 O O . LYS A 1 134 ? -12.372 -31.468 41.349 1.00 53.50 134 LYS A O 1
ATOM 1053 N N . GLU A 1 135 ? -11.908 -33.343 42.545 1.00 46.97 135 GLU A N 1
ATOM 1054 C CA . GLU A 1 135 ? -12.691 -33.150 43.757 1.00 46.97 135 GLU A CA 1
ATOM 1055 C C . GLU A 1 135 ? -12.414 -31.755 44.340 1.00 46.97 135 GLU A C 1
ATOM 1057 O O . GLU A 1 135 ? -11.278 -31.413 44.679 1.00 46.97 135 GLU A O 1
ATOM 1062 N N . ILE A 1 136 ? -13.449 -30.915 44.364 1.00 54.34 136 ILE A N 1
ATOM 1063 C CA . ILE A 1 136 ? -13.407 -29.595 44.987 1.00 54.34 136 ILE A CA 1
ATOM 1064 C C . ILE A 1 136 ? -13.725 -29.831 46.466 1.00 54.34 136 ILE A C 1
ATOM 1066 O O . ILE A 1 136 ? -14.823 -30.266 46.795 1.00 54.34 136 ILE A O 1
ATOM 1070 N N . ASP A 1 137 ? -12.739 -29.609 47.335 1.00 44.44 137 ASP A N 1
ATOM 1071 C CA . ASP A 1 137 ? -12.860 -29.749 48.790 1.00 44.44 137 ASP A CA 1
ATOM 1072 C C . ASP A 1 137 ? -13.835 -28.689 49.338 1.00 44.44 137 ASP A C 1
ATOM 1074 O O . ASP A 1 137 ? -13.561 -27.486 49.300 1.00 44.44 137 ASP A O 1
ATOM 1078 N N . ASP A 1 138 ? -14.984 -29.142 49.843 1.00 50.19 138 ASP A N 1
ATOM 1079 C CA . ASP A 1 138 ? -16.152 -28.363 50.299 1.00 50.19 138 ASP A CA 1
ATOM 1080 C C . ASP A 1 138 ? -15.907 -27.545 51.593 1.00 50.19 138 ASP A C 1
ATOM 1082 O O . ASP A 1 138 ? -16.830 -27.153 52.310 1.00 50.19 138 ASP A O 1
ATOM 1086 N N . LYS A 1 139 ? -14.649 -27.258 51.942 1.00 51.09 139 LYS A N 1
ATOM 1087 C CA . LYS A 1 139 ? -14.281 -26.753 53.274 1.00 51.09 139 LYS A CA 1
ATOM 1088 C C . LYS A 1 139 ? -14.286 -25.226 53.440 1.00 51.09 139 LYS A C 1
ATOM 1090 O O . LYS A 1 139 ? -13.973 -24.738 54.524 1.00 51.09 139 LYS A O 1
ATOM 1095 N N . VAL A 1 140 ? -14.617 -24.445 52.410 1.00 48.28 140 VAL A N 1
ATOM 1096 C CA . VAL A 1 140 ? -14.460 -22.970 52.453 1.00 48.28 140 VAL A CA 1
ATOM 1097 C C . VAL A 1 140 ? -15.762 -22.220 52.794 1.00 48.28 140 VAL A C 1
ATOM 1099 O O . VAL A 1 140 ? -15.719 -21.033 53.109 1.00 48.28 140 VAL A O 1
ATOM 1102 N N . ILE A 1 141 ? -16.918 -22.892 52.847 1.00 45.44 141 ILE A N 1
ATOM 1103 C CA . ILE A 1 141 ? -18.226 -22.251 53.095 1.00 45.44 141 ILE A CA 1
ATOM 1104 C C . ILE A 1 141 ? -18.756 -22.563 54.505 1.00 45.44 141 ILE A C 1
ATOM 1106 O O . ILE A 1 141 ? -19.844 -23.097 54.648 1.00 45.44 141 ILE A O 1
ATOM 1110 N N . VAL A 1 142 ? -17.998 -22.287 55.573 1.00 49.06 142 VAL A N 1
ATOM 1111 C CA . VAL A 1 142 ? -18.576 -22.279 56.947 1.00 49.06 142 VAL A CA 1
ATOM 1112 C C . VAL A 1 142 ? -17.982 -21.183 57.851 1.00 49.06 142 VAL A C 1
ATOM 1114 O O . VAL A 1 142 ? -18.565 -20.849 58.874 1.00 49.06 142 VAL A O 1
ATOM 1117 N N . SER A 1 143 ? -16.855 -20.558 57.499 1.00 46.44 143 SER A N 1
ATOM 1118 C CA . SER A 1 143 ? -16.135 -19.658 58.421 1.00 46.44 143 SER A CA 1
ATOM 1119 C C . SER A 1 143 ? -16.424 -18.157 58.278 1.00 46.44 143 SER A C 1
ATOM 1121 O O . SER A 1 143 ? -15.814 -17.378 58.995 1.00 46.44 143 SER A O 1
ATOM 1123 N N . LEU A 1 144 ? -17.329 -17.723 57.391 1.00 50.75 144 LEU A N 1
ATOM 1124 C CA . LEU A 1 144 ? -17.685 -16.294 57.277 1.00 50.75 144 LEU A CA 1
ATOM 1125 C C . LEU A 1 144 ? -18.869 -15.880 58.167 1.00 50.75 144 LEU A C 1
ATOM 1127 O O . LEU A 1 144 ? -18.973 -14.706 58.509 1.00 50.75 144 LEU A O 1
ATOM 1131 N N . ASP A 1 145 ? -19.701 -16.829 58.606 1.00 51.28 145 ASP A N 1
ATOM 1132 C CA . ASP A 1 145 ? -20.855 -16.529 59.466 1.00 51.28 145 ASP A CA 1
ATOM 1133 C C . ASP A 1 145 ? -20.490 -16.482 60.963 1.00 51.28 145 ASP A C 1
ATOM 1135 O O . ASP A 1 145 ? -21.197 -15.861 61.750 1.00 51.28 145 ASP A O 1
ATOM 1139 N N . SER A 1 146 ? -19.356 -17.064 61.381 1.00 54.06 146 SER A N 1
ATOM 1140 C CA . SER A 1 146 ? -18.940 -17.072 62.796 1.00 54.06 146 SER A CA 1
ATOM 1141 C C . SER A 1 146 ? -18.267 -15.782 63.276 1.00 54.06 146 SER A C 1
ATOM 1143 O O . SER A 1 146 ? -18.161 -15.564 64.484 1.00 54.06 146 SER A O 1
ATOM 1145 N N . ASP A 1 147 ? -17.800 -14.936 62.355 1.00 50.06 147 ASP A N 1
ATOM 1146 C CA . ASP A 1 147 ? -17.034 -13.727 62.691 1.00 50.06 147 ASP A CA 1
ATOM 1147 C C . ASP A 1 147 ? -17.919 -12.476 62.838 1.00 50.06 147 ASP A C 1
ATOM 1149 O O . ASP A 1 147 ? -17.463 -11.450 63.349 1.00 50.06 147 ASP A O 1
ATOM 1153 N N . ILE A 1 148 ? -19.198 -12.560 62.454 1.00 54.50 148 ILE A N 1
ATOM 1154 C CA . ILE A 1 148 ? -20.158 -11.454 62.587 1.00 54.50 148 ILE A CA 1
ATOM 1155 C C . ILE A 1 148 ? -20.750 -11.405 64.007 1.00 54.50 148 ILE A C 1
ATOM 1157 O O . ILE A 1 148 ? -20.873 -10.318 64.572 1.00 54.50 148 ILE A O 1
ATOM 1161 N N . ASP A 1 149 ? -21.009 -12.554 64.641 1.00 51.88 149 ASP A N 1
ATOM 1162 C CA . ASP A 1 149 ? -21.662 -12.593 65.962 1.00 51.88 149 ASP A CA 1
ATOM 1163 C C . ASP A 1 149 ? -20.772 -12.095 67.116 1.00 51.88 149 ASP A C 1
ATOM 1165 O O . ASP A 1 149 ? -21.275 -11.550 68.098 1.00 51.88 149 ASP A O 1
ATOM 1169 N N . LYS A 1 150 ? -19.437 -12.182 67.005 1.00 50.03 150 LYS A N 1
ATOM 1170 C CA . LYS A 1 150 ? -18.533 -11.697 68.071 1.00 50.03 150 LYS A CA 1
ATOM 1171 C C . LYS A 1 150 ? -18.417 -10.177 68.161 1.00 50.03 150 LYS A C 1
ATOM 1173 O O . LYS A 1 150 ? -18.103 -9.667 69.232 1.00 50.03 150 LYS A O 1
ATOM 1178 N N . ASN A 1 151 ? -18.666 -9.452 67.072 1.00 49.44 151 ASN A N 1
ATOM 1179 C CA . ASN A 1 151 ? -18.537 -7.990 67.061 1.00 49.44 151 ASN A CA 1
ATOM 1180 C C . ASN A 1 151 ? -19.785 -7.264 67.588 1.00 49.44 151 ASN A C 1
ATOM 1182 O O . ASN A 1 151 ? -19.708 -6.071 67.875 1.00 49.44 151 ASN A O 1
ATOM 1186 N N . ILE A 1 152 ? -20.917 -7.961 67.734 1.00 51.50 152 ILE A N 1
ATOM 1187 C CA . ILE A 1 152 ? -22.166 -7.371 68.237 1.00 51.50 152 ILE A CA 1
ATOM 1188 C C . ILE A 1 152 ? -22.203 -7.394 69.778 1.00 51.50 152 ILE A C 1
ATOM 1190 O O . ILE A 1 152 ? -22.634 -6.419 70.391 1.00 51.50 152 ILE A O 1
ATOM 1194 N N . GLU A 1 153 ? -21.656 -8.426 70.433 1.00 53.41 153 GLU A N 1
ATOM 1195 C CA . GLU A 1 153 ? -21.647 -8.502 71.908 1.00 53.41 153 GLU A CA 1
ATOM 1196 C C . GLU A 1 153 ? -20.679 -7.512 72.589 1.00 53.41 153 GLU A C 1
ATOM 1198 O O . GLU A 1 153 ? -20.872 -7.164 73.757 1.00 53.41 153 GLU A O 1
ATOM 1203 N N . GLU A 1 154 ? -19.648 -7.021 71.891 1.00 55.38 154 GLU A N 1
ATOM 1204 C CA . GLU A 1 154 ? -18.665 -6.094 72.477 1.00 55.38 154 GLU A CA 1
ATOM 1205 C C . GLU A 1 154 ? -19.096 -4.614 72.390 1.00 55.38 154 GLU A C 1
ATOM 1207 O O . GLU A 1 154 ? -18.569 -3.778 73.129 1.00 55.38 154 GLU A O 1
ATOM 1212 N N . SER A 1 155 ? -20.107 -4.277 71.571 1.00 52.53 155 SER A N 1
ATOM 1213 C CA . SER A 1 155 ? -20.652 -2.909 71.502 1.00 52.53 155 SER A CA 1
ATOM 1214 C C . SER A 1 155 ? -21.741 -2.606 72.535 1.00 52.53 155 SER A C 1
ATOM 1216 O O . SER A 1 155 ? -22.039 -1.437 72.755 1.00 52.53 155 SER A O 1
ATOM 1218 N N . GLU A 1 156 ? -22.316 -3.617 73.193 1.00 53.12 156 GLU A N 1
ATOM 1219 C CA . GLU A 1 156 ? -23.334 -3.420 74.244 1.00 53.12 156 GLU A CA 1
ATOM 1220 C C . GLU A 1 156 ? -22.755 -3.391 75.671 1.00 53.12 156 GLU A C 1
ATOM 1222 O O . GLU A 1 156 ? -23.490 -3.225 76.645 1.00 53.12 156 GLU A O 1
ATOM 1227 N N . ARG A 1 157 ? -21.428 -3.529 75.823 1.00 54.72 157 ARG A N 1
ATOM 1228 C CA . ARG A 1 157 ? -20.736 -3.516 77.127 1.00 54.72 157 ARG A CA 1
ATOM 1229 C C . ARG A 1 157 ? -19.763 -2.345 77.342 1.00 54.72 157 ARG A C 1
ATOM 1231 O O . ARG A 1 157 ? -18.906 -2.432 78.226 1.00 54.72 157 ARG A O 1
ATOM 1238 N N . LYS A 1 158 ? -19.908 -1.250 76.591 1.00 45.34 158 LYS A N 1
ATOM 1239 C CA . LYS A 1 158 ? -19.207 0.024 76.837 1.00 45.34 158 LYS A CA 1
ATOM 1240 C C . LYS A 1 158 ? -20.166 1.188 77.017 1.00 45.34 158 LYS A C 1
ATOM 1242 O O . LYS A 1 158 ? -21.123 1.282 76.226 1.00 45.34 158 LYS A O 1
#

Secondary structure (DSSP, 8-state):
--------------------PPP------------------HHHHHHHHHHHHHHHHHHHHHHHHHHHHHHHHHHHHHHHHHHHHHHHHHHHHHHHHHHHHHHHHHHHHHHHH---PPPGGG----------------TTSSSSSTTTHHHHHTTS--